Protein AF-A0A953E983-F1 (afdb_monomer)

Mean predicted aligned error: 3.06 Å

Secondary structure (DSSP, 8-state):
----SHHHHH-PPEEEEETTE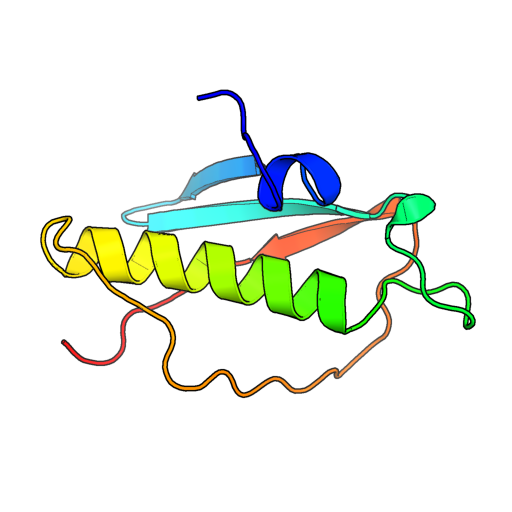EEEEEE--GGGB-TTSSB-HHHHHHHHHHHHHHHHHHHTTT-----S-------SPPPTTPEEEE-------

Nearest PDB structures (foldseek):
  4ord-assembly1_A  TM=8.673E-01  e=3.327E-04  Danio rerio
  3f5o-assembly1_B  TM=8.608E-01  e=5.810E-04  Homo sapiens
  2h4u-assembly1_A  TM=8.657E-01  e=6.229E-04  Homo sapiens
  2pim-as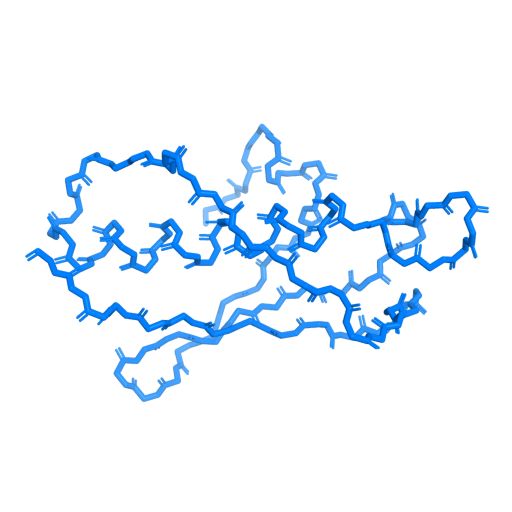sembly1_A  TM=8.204E-01  e=2.183E-03  Cupriavidus pinatubonensis JMP134
  2h4u-assembly1_D  TM=8.630E-01  e=2.690E-03  Homo sapiens

Sequence (93 aa):
MDAEGYPALIGPFFAKREGEGWRYGFLAEPRHRNAGGVVHGGMLMSFADDVLGITVWTAAGRKPCTTVQLNTQFIAPVRVGDFVEGRAEVLRT

Radius of gyration: 13.68 Å; Cα contacts (8 Å, |Δi|>4): 109; chains: 1; bounding box: 36×31×34 Å

Structure (mmCIF, N/CA/C/O backbone):
data_AF-A0A953E983-F1
#
_entry.id   AF-A0A953E983-F1
#
loop_
_atom_site.group_PDB
_atom_site.id
_atom_site.type_symbol
_atom_site.label_atom_id
_atom_site.label_alt_id
_atom_site.label_comp_id
_atom_site.label_asym_id
_atom_site.label_entity_id
_atom_site.label_seq_id
_atom_site.pdbx_PDB_ins_code
_atom_site.Cartn_x
_atom_site.Cartn_y
_atom_site.Cartn_z
_atom_site.occupancy
_atom_site.B_iso_or_equiv
_atom_site.auth_seq_id
_atom_site.auth_comp_id
_atom_site.auth_asym_id
_atom_site.auth_atom_id
_atom_site.pdbx_PDB_model_num
ATOM 1 N N . MET A 1 1 ? -7.437 16.112 0.849 1.00 46.03 1 MET A N 1
ATOM 2 C CA . MET A 1 1 ? -6.294 16.538 1.671 1.00 46.03 1 MET A CA 1
ATOM 3 C C . MET A 1 1 ? -5.087 16.154 0.862 1.00 46.03 1 MET A C 1
ATOM 5 O O . MET A 1 1 ? -4.986 14.983 0.511 1.00 46.03 1 MET A O 1
ATOM 9 N N . ASP A 1 2 ? -4.290 17.131 0.456 1.00 58.16 2 ASP A N 1
ATOM 10 C CA . ASP A 1 2 ? -3.061 16.837 -0.269 1.00 58.16 2 ASP A CA 1
ATOM 11 C C . ASP A 1 2 ? -2.164 16.008 0.651 1.00 58.16 2 ASP A C 1
ATOM 13 O O . ASP A 1 2 ? -2.052 16.291 1.846 1.00 58.16 2 ASP A O 1
ATOM 17 N N . ALA A 1 3 ? -1.637 14.903 0.130 1.00 70.00 3 ALA A N 1
ATOM 18 C CA . ALA A 1 3 ? -0.755 14.049 0.905 1.00 70.00 3 ALA A CA 1
ATOM 19 C C . ALA A 1 3 ? 0.572 14.786 1.122 1.00 70.00 3 ALA A C 1
ATOM 21 O O . ALA A 1 3 ? 1.153 15.307 0.171 1.00 70.00 3 ALA A O 1
ATOM 22 N N . GLU A 1 4 ? 1.064 14.798 2.359 1.00 84.12 4 GLU A N 1
ATOM 23 C CA . GLU A 1 4 ? 2.394 15.295 2.718 1.00 84.12 4 GLU A CA 1
ATOM 24 C C . GLU A 1 4 ? 3.268 14.138 3.224 1.00 84.12 4 GLU A C 1
ATOM 26 O O . GLU A 1 4 ? 2.768 13.093 3.647 1.00 84.12 4 GLU A O 1
ATOM 31 N N . GLY A 1 5 ? 4.591 14.307 3.184 1.00 91.12 5 GLY A N 1
ATOM 32 C CA . GLY A 1 5 ? 5.531 13.299 3.676 1.00 91.12 5 GLY A CA 1
ATOM 33 C C . GLY A 1 5 ? 5.564 12.027 2.823 1.00 91.12 5 GLY A C 1
ATOM 34 O O . GLY A 1 5 ? 5.493 12.079 1.596 1.00 91.12 5 GLY A O 1
ATOM 35 N N . TYR A 1 6 ? 5.718 10.867 3.466 1.00 93.00 6 TYR A N 1
ATOM 36 C CA . TYR A 1 6 ? 5.939 9.597 2.767 1.00 93.00 6 TYR A CA 1
ATOM 37 C C . TYR A 1 6 ? 4.808 9.201 1.793 1.00 93.00 6 TYR A C 1
ATOM 39 O O . TYR A 1 6 ? 5.134 8.878 0.650 1.00 93.00 6 TYR A O 1
ATOM 47 N N . PRO A 1 7 ? 3.506 9.308 2.138 1.00 90.00 7 PRO A N 1
ATOM 48 C CA . PRO A 1 7 ? 2.419 9.038 1.190 1.00 90.00 7 PRO A CA 1
ATOM 49 C C . PRO A 1 7 ? 2.442 9.931 -0.057 1.00 90.00 7 PRO A C 1
ATOM 51 O O . PRO A 1 7 ? 2.021 9.493 -1.122 1.00 90.00 7 PRO A O 1
ATOM 54 N N . ALA A 1 8 ? 2.985 11.150 0.023 1.00 91.56 8 ALA A N 1
ATOM 55 C CA . ALA A 1 8 ? 3.171 12.012 -1.149 1.00 91.56 8 ALA A CA 1
ATOM 56 C C . ALA A 1 8 ? 4.242 11.468 -2.112 1.00 91.56 8 ALA A C 1
ATOM 58 O O . ALA A 1 8 ? 4.140 11.637 -3.325 1.00 91.56 8 ALA A O 1
ATOM 59 N N . LEU A 1 9 ? 5.266 10.791 -1.576 1.00 94.62 9 LEU A N 1
ATOM 60 C CA . LEU A 1 9 ? 6.367 10.210 -2.351 1.00 94.62 9 LEU A CA 1
ATOM 61 C C . LEU A 1 9 ? 5.964 8.929 -3.088 1.00 94.62 9 LEU A C 1
ATOM 63 O O . LEU A 1 9 ? 6.582 8.596 -4.103 1.00 94.62 9 LEU A O 1
ATOM 67 N N . ILE A 1 10 ? 4.957 8.213 -2.580 1.00 95.69 10 ILE A N 1
ATOM 68 C CA . ILE A 1 10 ? 4.543 6.896 -3.087 1.00 95.69 10 ILE A CA 1
ATOM 69 C C . ILE A 1 10 ? 3.114 6.857 -3.650 1.00 95.69 10 ILE A C 1
ATOM 71 O O . ILE A 1 10 ? 2.777 5.960 -4.410 1.00 95.69 10 ILE A O 1
ATOM 75 N N . GLY A 1 11 ? 2.265 7.824 -3.302 1.00 94.38 11 GLY A N 1
ATOM 76 C CA . GLY A 1 11 ? 0.929 8.000 -3.871 1.00 94.38 11 GLY A CA 1
ATOM 77 C C . GLY A 1 11 ? 0.984 8.594 -5.283 1.00 94.38 11 GLY A C 1
ATOM 78 O O . GLY A 1 11 ? 2.069 8.675 -5.840 1.00 94.38 11 GLY A O 1
ATOM 79 N N . PRO A 1 12 ? -0.128 9.067 -5.868 1.00 94.75 12 PRO A N 1
ATOM 80 C CA . PRO A 1 12 ? -1.394 9.312 -5.196 1.00 94.75 12 PRO A CA 1
ATOM 81 C C . PRO A 1 12 ? -2.142 8.017 -4.887 1.00 94.75 12 PRO A C 1
ATOM 83 O O . PRO A 1 12 ? -2.196 7.096 -5.702 1.00 94.75 12 PRO A O 1
ATOM 86 N N . PHE A 1 13 ? -2.750 7.980 -3.704 1.00 95.56 13 PHE A N 1
ATOM 87 C CA . PHE A 1 13 ? -3.728 6.963 -3.344 1.00 95.56 13 PHE A CA 1
ATOM 88 C C . PHE A 1 13 ? -5.129 7.516 -3.555 1.00 95.56 13 PHE A C 1
ATOM 90 O O . PHE A 1 13 ? -5.440 8.656 -3.209 1.00 95.56 13 PHE A O 1
ATOM 97 N N . PHE A 1 14 ? -5.976 6.689 -4.146 1.00 96.19 14 PHE A N 1
ATOM 98 C CA . PHE A 1 14 ? -7.370 6.979 -4.409 1.00 96.19 14 PHE A CA 1
ATOM 99 C C . PHE A 1 14 ? -8.226 6.261 -3.377 1.00 96.19 14 PHE A C 1
ATOM 101 O O . PHE A 1 14 ? -7.918 5.139 -2.982 1.00 96.19 14 PHE A O 1
ATOM 108 N N . ALA A 1 15 ? -9.329 6.887 -2.982 1.00 95.25 15 ALA A N 1
ATOM 109 C CA . ALA A 1 15 ? -10.340 6.275 -2.138 1.00 95.25 15 ALA A CA 1
ATOM 110 C C . ALA A 1 15 ? -11.719 6.513 -2.752 1.00 95.25 15 ALA A C 1
ATOM 112 O O . ALA A 1 15 ? -12.050 7.623 -3.172 1.00 95.25 15 ALA A O 1
ATOM 113 N N . LYS A 1 16 ? -12.539 5.466 -2.786 1.00 95.69 16 LYS A N 1
ATOM 114 C CA . LYS A 1 16 ? -13.931 5.515 -3.225 1.00 95.69 16 LYS A CA 1
ATOM 115 C C . LYS A 1 16 ? -14.798 4.824 -2.183 1.00 95.69 16 LYS A C 1
ATOM 117 O O . LYS A 1 16 ? -14.471 3.729 -1.731 1.00 95.69 16 LYS A O 1
ATOM 122 N N . ARG A 1 17 ? -15.918 5.449 -1.819 1.00 94.12 17 ARG A N 1
ATOM 123 C CA . ARG A 1 17 ? -16.911 4.819 -0.943 1.00 94.12 17 ARG A CA 1
ATOM 124 C C . ARG A 1 17 ? -17.459 3.560 -1.624 1.00 94.12 17 ARG A C 1
ATOM 126 O O . ARG A 1 17 ? -17.852 3.620 -2.790 1.00 94.12 17 ARG A O 1
ATOM 133 N N . GLU A 1 18 ? -17.494 2.446 -0.905 1.00 92.81 18 GLU A N 1
ATOM 134 C CA . GLU A 1 18 ? -18.031 1.172 -1.391 1.00 92.81 18 GLU A CA 1
ATOM 135 C C . GLU A 1 18 ? -18.858 0.533 -0.267 1.00 92.81 18 GLU A C 1
ATOM 137 O O . GLU A 1 18 ? -18.312 0.034 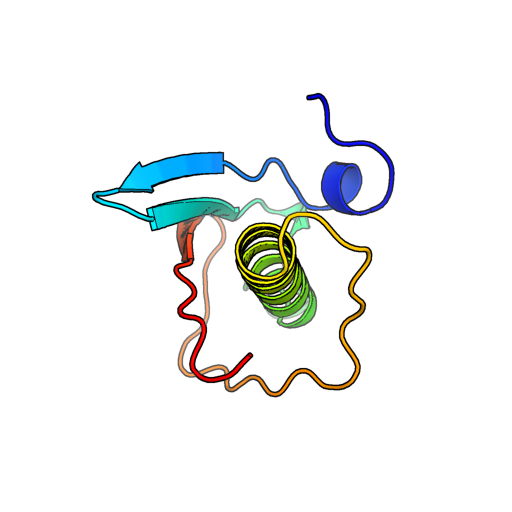0.714 1.00 92.81 18 GLU A O 1
ATOM 142 N N . GLY A 1 19 ? -20.189 0.610 -0.380 1.00 89.25 19 GLY A N 1
ATOM 143 C CA . GLY A 1 19 ? -21.098 0.208 0.696 1.00 89.25 19 GLY A CA 1
ATOM 144 C C . GLY A 1 19 ? -20.868 1.022 1.974 1.00 89.25 19 GLY A C 1
ATOM 145 O O . GLY A 1 19 ? -20.768 2.249 1.925 1.00 89.25 19 GLY A O 1
ATOM 146 N N . GLU A 1 20 ? -20.763 0.329 3.106 1.00 84.69 20 GLU A N 1
ATOM 147 C CA . GLU A 1 20 ? -20.431 0.931 4.407 1.00 84.69 20 GLU A CA 1
ATOM 148 C C . GLU A 1 20 ? -18.925 1.201 4.583 1.00 84.69 20 GLU A C 1
ATOM 150 O O . GLU A 1 20 ? -18.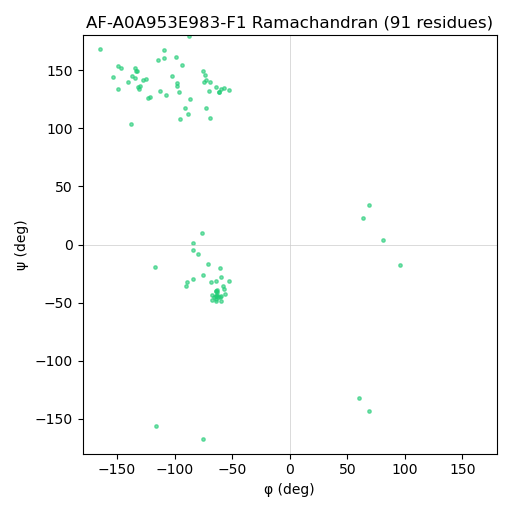520 1.860 5.540 1.00 84.69 20 GLU A O 1
ATOM 155 N N . GLY A 1 21 ? -18.092 0.726 3.652 1.00 88.50 21 GLY A N 1
ATOM 156 C CA . GLY A 1 21 ? -16.640 0.833 3.708 1.00 88.50 21 GLY A CA 1
ATOM 157 C C . GLY A 1 21 ? -16.036 1.682 2.591 1.00 88.50 21 GLY A C 1
ATOM 158 O O . GLY A 1 21 ? -16.664 2.564 1.991 1.00 88.50 21 GLY A O 1
ATOM 159 N N . TRP A 1 22 ? -14.767 1.397 2.318 1.00 94.50 22 TRP A N 1
ATOM 160 C CA . TRP A 1 22 ? -13.962 2.088 1.321 1.00 94.50 22 TRP A CA 1
ATOM 161 C C . TRP A 1 22 ? -13.184 1.090 0.476 1.00 94.50 22 TRP A C 1
ATOM 163 O O . TRP A 1 22 ? -12.664 0.091 0.973 1.00 94.50 22 TRP A O 1
ATOM 173 N N . ARG A 1 23 ? -13.069 1.416 -0.806 1.00 96.81 23 ARG A N 1
ATOM 174 C CA . ARG A 1 23 ? -12.138 0.798 -1.738 1.00 96.81 23 ARG A CA 1
ATOM 175 C C . ARG A 1 23 ? -11.038 1.798 -2.027 1.00 96.81 23 ARG A C 1
ATOM 177 O O . ARG A 1 23 ? -11.320 2.942 -2.391 1.00 96.81 23 ARG A O 1
ATOM 184 N N . TYR A 1 24 ? -9.803 1.356 -1.881 1.00 97.31 24 TYR A N 1
ATOM 185 C CA . TYR A 1 24 ? -8.626 2.171 -2.130 1.00 97.31 24 TYR A CA 1
ATOM 186 C C . TYR A 1 24 ? -7.924 1.698 -3.392 1.00 97.31 24 TYR A C 1
ATOM 188 O O . TYR A 1 24 ? -8.115 0.557 -3.815 1.00 97.31 24 TYR A O 1
ATOM 196 N N . GLY A 1 25 ? -7.086 2.542 -3.980 1.00 97.81 25 GLY A N 1
ATOM 197 C CA . GLY A 1 25 ? -6.252 2.112 -5.091 1.00 97.81 25 GLY A CA 1
ATOM 198 C C . GLY A 1 25 ? -5.104 3.047 -5.411 1.00 97.81 25 GLY A C 1
ATOM 199 O O . GLY A 1 25 ? -5.059 4.180 -4.938 1.00 97.81 25 GLY A O 1
ATOM 200 N N . PHE A 1 26 ? -4.190 2.569 -6.245 1.00 98.25 26 PHE A N 1
ATOM 201 C CA . PHE A 1 26 ? -3.128 3.373 -6.836 1.00 98.25 26 PHE A CA 1
ATOM 202 C C . PHE A 1 26 ? -2.804 2.867 -8.243 1.00 98.25 26 PHE A C 1
ATOM 204 O O . PHE A 1 26 ? -2.976 1.685 -8.551 1.00 98.25 26 PHE A O 1
ATOM 211 N N . LEU A 1 27 ? -2.320 3.766 -9.100 1.00 98.31 27 LEU A N 1
ATOM 212 C CA . LEU A 1 27 ? -1.780 3.395 -10.404 1.00 98.31 27 LEU A CA 1
ATOM 213 C C . LEU A 1 27 ? -0.296 3.044 -10.253 1.00 98.31 27 LEU A C 1
ATOM 215 O O . LEU A 1 27 ? 0.492 3.839 -9.739 1.00 98.31 27 LEU A O 1
ATOM 219 N N . ALA A 1 28 ? 0.105 1.854 -10.693 1.00 98.38 28 ALA A N 1
ATOM 220 C CA . ALA A 1 28 ? 1.501 1.447 -10.659 1.00 98.38 28 ALA A CA 1
ATOM 221 C C . ALA A 1 28 ? 2.328 2.257 -11.672 1.00 98.38 28 ALA A C 1
ATOM 223 O O . ALA A 1 28 ? 2.231 2.058 -12.880 1.00 98.38 28 ALA A O 1
ATOM 224 N N . GLU A 1 29 ? 3.180 3.154 -11.185 1.00 98.25 29 GLU A N 1
ATOM 225 C CA . GLU A 1 29 ? 4.044 3.996 -12.012 1.00 98.25 29 GLU A CA 1
ATOM 226 C C . GLU A 1 29 ? 5.476 3.445 -12.108 1.00 98.25 29 GLU A C 1
ATOM 228 O O . GLU A 1 29 ? 5.910 2.682 -11.239 1.00 98.25 29 GLU A O 1
ATOM 233 N N . PRO A 1 30 ? 6.278 3.871 -13.105 1.00 97.94 30 PRO A N 1
ATOM 234 C CA . PRO A 1 30 ? 7.677 3.460 -13.225 1.00 97.94 30 PRO A CA 1
ATOM 235 C C . PRO A 1 30 ? 8.523 3.686 -11.965 1.00 97.94 30 PRO A C 1
ATOM 237 O O . PRO A 1 30 ? 9.435 2.906 -11.705 1.00 97.94 30 PRO A O 1
ATOM 240 N N . ARG A 1 31 ? 8.225 4.713 -11.158 1.00 97.25 31 ARG A N 1
ATOM 241 C CA . ARG A 1 31 ? 8.925 4.973 -9.886 1.00 97.25 31 ARG A CA 1
ATOM 242 C C . ARG A 1 31 ? 8.612 3.959 -8.781 1.00 97.25 31 ARG A C 1
ATOM 244 O O . ARG A 1 31 ? 9.365 3.871 -7.822 1.00 97.25 31 ARG A O 1
ATOM 251 N N . HIS A 1 32 ? 7.540 3.178 -8.915 1.00 98.44 32 HIS A N 1
ATOM 252 C CA . HIS A 1 32 ? 7.153 2.146 -7.948 1.00 98.44 32 HIS A CA 1
ATOM 253 C C . HIS A 1 32 ? 7.883 0.815 -8.169 1.00 98.44 32 HIS A C 1
ATOM 255 O O . HIS A 1 32 ? 7.696 -0.123 -7.393 1.00 98.44 32 HIS A O 1
ATOM 261 N N . ARG A 1 33 ? 8.684 0.689 -9.234 1.00 97.94 33 ARG A N 1
ATOM 262 C CA . ARG A 1 33 ? 9.321 -0.578 -9.607 1.00 97.94 33 ARG A CA 1
ATOM 263 C C . ARG A 1 33 ? 10.510 -0.934 -8.713 1.00 97.94 33 ARG A C 1
ATOM 265 O O . ARG A 1 33 ? 11.256 -0.070 -8.263 1.00 97.94 33 ARG A O 1
ATOM 272 N N . ASN A 1 34 ? 10.739 -2.228 -8.536 1.00 97.62 34 ASN A N 1
ATOM 273 C CA . ASN A 1 34 ? 11.999 -2.771 -8.042 1.00 97.62 34 ASN A CA 1
ATOM 274 C C . ASN A 1 34 ? 12.990 -3.030 -9.193 1.00 97.62 34 ASN A C 1
ATOM 276 O O . ASN A 1 34 ? 12.679 -2.840 -10.372 1.00 97.62 34 ASN A O 1
ATOM 280 N N . ALA A 1 35 ? 14.186 -3.516 -8.850 1.00 96.62 35 ALA A N 1
ATOM 281 C CA . ALA A 1 35 ? 15.219 -3.884 -9.821 1.00 96.62 35 ALA A CA 1
ATOM 282 C C . ALA A 1 35 ? 14.786 -4.994 -10.806 1.00 96.62 35 ALA A C 1
ATOM 284 O O . ALA A 1 35 ? 15.353 -5.099 -11.888 1.00 96.62 35 ALA A O 1
ATOM 285 N 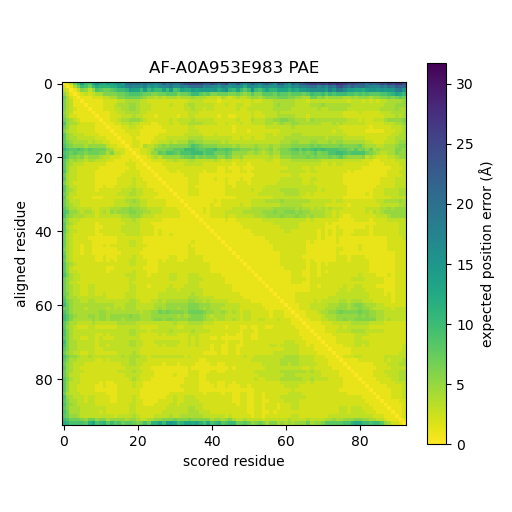N . GLY A 1 36 ? 13.764 -5.786 -10.464 1.00 95.81 36 GLY A N 1
ATOM 286 C CA . GLY A 1 36 ? 13.171 -6.812 -11.326 1.00 95.81 36 GLY A CA 1
ATOM 287 C C . GLY A 1 36 ? 12.113 -6.289 -12.305 1.00 95.81 36 GLY A C 1
ATOM 288 O O . GLY A 1 36 ? 11.529 -7.080 -13.038 1.00 95.81 36 GLY A O 1
ATOM 289 N N . GLY A 1 37 ? 11.838 -4.979 -12.327 1.00 95.62 37 GLY A N 1
ATOM 290 C CA . GLY A 1 37 ? 10.920 -4.355 -13.289 1.00 95.62 37 GLY A CA 1
ATOM 291 C C . GLY A 1 37 ? 9.428 -4.477 -12.954 1.00 95.62 37 GLY A C 1
ATOM 292 O O . GLY A 1 37 ? 8.596 -4.009 -13.727 1.00 95.62 37 GLY A O 1
ATOM 293 N N . VAL A 1 38 ? 9.086 -5.053 -11.802 1.00 98.44 38 VAL A N 1
ATOM 294 C CA . VAL A 1 38 ? 7.718 -5.125 -11.255 1.00 98.44 38 VAL A CA 1
ATOM 295 C C . VAL A 1 38 ? 7.605 -4.207 -10.042 1.00 98.44 38 VAL A C 1
ATOM 297 O O . VAL A 1 38 ? 8.621 -3.731 -9.538 1.00 98.44 38 VAL A O 1
ATOM 300 N N . VAL A 1 39 ? 6.397 -3.932 -9.552 1.00 98.50 39 VAL A N 1
ATOM 301 C CA . VAL A 1 39 ? 6.212 -3.083 -8.364 1.00 98.50 39 VAL A CA 1
ATOM 302 C C . VAL A 1 39 ? 6.982 -3.653 -7.166 1.00 98.50 39 VAL A C 1
ATOM 304 O O . VAL A 1 39 ? 6.957 -4.854 -6.895 1.00 98.50 39 VAL A O 1
ATOM 307 N N . HIS A 1 40 ? 7.694 -2.784 -6.449 1.00 98.50 40 HIS A N 1
ATOM 308 C CA . HIS A 1 40 ? 8.462 -3.149 -5.267 1.00 98.50 40 HIS A CA 1
ATOM 309 C C . HIS A 1 40 ? 7.537 -3.659 -4.155 1.00 98.50 40 HIS A C 1
ATOM 311 O O . HIS A 1 40 ? 6.529 -3.030 -3.849 1.00 98.50 40 HIS A O 1
ATOM 317 N N . GLY A 1 41 ? 7.898 -4.760 -3.488 1.00 98.12 41 GLY A N 1
ATOM 318 C CA . GLY A 1 41 ? 7.077 -5.316 -2.402 1.00 98.12 41 GLY A CA 1
ATOM 319 C C . GLY A 1 41 ? 6.819 -4.305 -1.279 1.00 98.12 41 GLY A C 1
ATOM 320 O O . GLY A 1 41 ? 5.702 -4.191 -0.795 1.00 98.12 41 GLY A O 1
ATOM 321 N N . GLY A 1 42 ? 7.822 -3.484 -0.953 1.00 98.12 42 GLY A N 1
ATOM 322 C CA . GLY A 1 42 ? 7.682 -2.357 -0.024 1.00 98.12 42 GLY A CA 1
ATOM 323 C C . GLY A 1 42 ? 6.622 -1.328 -0.438 1.00 98.12 42 GLY A C 1
ATOM 324 O O . GLY A 1 42 ? 5.903 -0.853 0.424 1.00 98.12 42 GLY A O 1
ATOM 325 N N . MET A 1 43 ? 6.447 -1.050 -1.736 1.00 98.19 43 MET A N 1
ATOM 326 C CA . MET A 1 43 ? 5.372 -0.168 -2.212 1.00 98.19 43 MET A CA 1
ATOM 327 C C . MET A 1 43 ? 3.992 -0.768 -1.909 1.00 98.19 43 MET A C 1
ATOM 329 O O . MET A 1 43 ? 3.112 -0.091 -1.383 1.00 98.19 43 MET A O 1
ATOM 333 N N . LEU A 1 44 ? 3.817 -2.060 -2.210 1.00 98.19 44 LEU A N 1
ATOM 334 C CA . LEU A 1 44 ? 2.573 -2.783 -1.933 1.00 98.19 44 LEU A CA 1
ATOM 335 C C . LEU A 1 44 ? 2.291 -2.868 -0.428 1.00 98.19 44 LEU A C 1
ATOM 337 O O . LEU A 1 44 ? 1.150 -2.695 -0.015 1.00 98.19 44 LEU A O 1
ATOM 341 N N . MET A 1 45 ? 3.324 -3.099 0.386 1.00 98.25 45 MET A N 1
ATOM 342 C CA . MET A 1 45 ? 3.205 -3.109 1.844 1.00 98.25 45 MET A CA 1
ATOM 343 C C . MET A 1 45 ? 2.820 -1.741 2.396 1.00 98.25 45 MET A C 1
ATOM 345 O O . MET A 1 45 ? 1.938 -1.677 3.238 1.00 98.25 45 MET A O 1
ATOM 349 N N . SER A 1 46 ? 3.434 -0.657 1.920 1.00 97.81 46 SER A N 1
ATOM 350 C CA . SER A 1 46 ? 3.084 0.696 2.360 1.00 97.81 46 SER A CA 1
ATOM 351 C C . SER A 1 46 ? 1.659 1.075 1.977 1.00 97.81 46 SER A C 1
ATOM 353 O O . SER A 1 46 ? 0.948 1.659 2.786 1.00 97.81 46 SER A O 1
ATOM 355 N N . PHE A 1 47 ? 1.211 0.694 0.778 1.00 97.88 47 PHE A N 1
ATOM 356 C CA . PHE A 1 47 ? -0.187 0.855 0.390 1.00 97.88 47 PHE A CA 1
ATOM 357 C C . PHE A 1 47 ? -1.125 0.036 1.292 1.00 97.88 47 PHE A C 1
ATOM 359 O O . PHE A 1 47 ? -2.130 0.558 1.765 1.00 97.88 47 PHE A O 1
ATOM 366 N N . ALA A 1 48 ? -0.792 -1.226 1.580 1.00 97.81 48 ALA A N 1
ATOM 367 C CA . ALA A 1 48 ? -1.587 -2.064 2.477 1.00 97.81 48 ALA A CA 1
ATOM 368 C C . ALA A 1 48 ? -1.643 -1.507 3.912 1.00 97.81 48 ALA A C 1
ATOM 370 O O . ALA A 1 48 ? -2.707 -1.530 4.529 1.00 97.81 48 ALA A O 1
ATOM 371 N N . ASP A 1 49 ? -0.524 -0.991 4.425 1.00 97.38 49 ASP A N 1
ATOM 372 C CA . ASP A 1 49 ? -0.430 -0.365 5.746 1.00 97.38 49 ASP A CA 1
ATOM 373 C C . ASP A 1 49 ? -1.300 0.892 5.842 1.00 97.38 49 ASP A C 1
ATOM 375 O O . ASP A 1 49 ? -2.052 1.035 6.800 1.00 97.38 49 ASP A O 1
ATOM 379 N N . ASP A 1 50 ? -1.289 1.754 4.820 1.00 95.31 50 ASP A N 1
ATOM 380 C CA . ASP A 1 50 ? -2.121 2.964 4.790 1.00 95.31 50 ASP A CA 1
ATOM 381 C C . ASP A 1 50 ? -3.622 2.615 4.766 1.00 95.31 50 ASP A C 1
ATOM 383 O O . ASP A 1 50 ? -4.419 3.138 5.550 1.00 95.31 50 ASP A O 1
ATOM 387 N N . VAL A 1 51 ? -4.003 1.634 3.938 1.00 96.25 51 VAL A N 1
ATOM 388 C CA . VAL A 1 51 ? -5.381 1.126 3.848 1.00 96.25 51 VAL A CA 1
ATOM 389 C C . VAL A 1 51 ? -5.860 0.540 5.182 1.00 96.25 51 VAL A C 1
ATOM 391 O O . VAL A 1 51 ? -6.975 0.840 5.627 1.00 96.25 51 VAL A O 1
ATOM 394 N N . LEU A 1 52 ? -5.034 -0.275 5.845 1.00 96.31 52 LEU A N 1
ATOM 395 C CA . LEU A 1 52 ? -5.335 -0.825 7.170 1.00 96.31 52 LEU A CA 1
ATOM 396 C C . LEU A 1 52 ? -5.387 0.275 8.235 1.00 96.31 52 LEU A C 1
ATOM 398 O O . LEU A 1 52 ? -6.334 0.315 9.021 1.00 96.31 52 LEU A O 1
ATOM 402 N N . GLY A 1 53 ? -4.416 1.187 8.234 1.00 94.81 53 GLY A N 1
ATOM 403 C CA . GLY A 1 53 ? -4.284 2.269 9.201 1.00 94.81 53 GLY A CA 1
ATOM 404 C C . GLY A 1 53 ? -5.496 3.193 9.205 1.00 94.81 53 GLY A C 1
ATOM 405 O O . GLY A 1 53 ? -6.087 3.420 10.260 1.00 94.81 53 GLY A O 1
ATOM 406 N N . ILE A 1 54 ? -5.942 3.653 8.031 1.00 93.31 54 ILE A N 1
ATOM 407 C CA . ILE A 1 54 ? -7.142 4.499 7.899 1.00 93.31 54 ILE A CA 1
ATOM 408 C C . ILE A 1 54 ? -8.399 3.747 8.358 1.00 93.31 54 ILE A C 1
ATOM 410 O O . ILE A 1 54 ? -9.269 4.322 9.025 1.00 93.31 54 ILE A O 1
ATOM 414 N N . THR A 1 55 ? -8.496 2.456 8.035 1.00 94.56 55 THR A N 1
ATOM 415 C CA . THR A 1 55 ? -9.649 1.620 8.395 1.00 94.56 55 THR A CA 1
ATOM 416 C C . THR A 1 55 ? -9.731 1.405 9.910 1.00 94.56 55 THR A C 1
ATOM 418 O O . THR A 1 55 ? -10.781 1.647 10.510 1.00 94.56 55 THR A O 1
ATOM 421 N N . VAL A 1 56 ? -8.618 1.043 10.557 1.00 95.75 56 VAL A N 1
ATOM 422 C CA . VAL A 1 56 ? -8.537 0.857 12.016 1.00 95.75 56 VAL A CA 1
ATOM 423 C C . VAL A 1 56 ? -8.709 2.181 12.752 1.00 95.75 56 VAL A C 1
ATOM 425 O O . VAL A 1 56 ? -9.475 2.241 13.710 1.00 95.75 56 VAL A O 1
ATOM 428 N N . TRP A 1 57 ? -8.073 3.260 12.289 1.00 94.88 57 TRP A N 1
ATOM 429 C CA . TRP A 1 57 ? -8.241 4.594 12.867 1.00 94.88 57 TRP A CA 1
ATOM 430 C C . TRP A 1 57 ? -9.711 5.018 12.874 1.00 94.88 57 TRP A C 1
ATOM 432 O O . TRP A 1 57 ? -10.212 5.521 13.881 1.00 94.88 57 TRP A O 1
ATOM 442 N N . THR A 1 58 ? -10.434 4.761 11.782 1.00 93.12 58 THR A N 1
ATOM 443 C CA . THR A 1 58 ? -11.872 5.043 11.699 1.00 93.12 58 THR A CA 1
ATOM 444 C C . THR A 1 58 ? -12.665 4.200 12.702 1.00 93.12 58 THR A C 1
ATOM 446 O O . THR A 1 58 ? -13.450 4.757 13.472 1.00 93.12 58 THR A O 1
ATOM 449 N N . ALA A 1 59 ? -12.424 2.886 12.751 1.00 93.38 59 ALA A N 1
ATOM 450 C CA . ALA A 1 59 ? -13.106 1.969 13.668 1.00 93.38 59 ALA A CA 1
ATOM 451 C C . ALA A 1 59 ? -12.809 2.256 15.153 1.00 93.38 59 ALA A C 1
ATOM 453 O O . ALA A 1 59 ? -13.682 2.108 16.003 1.00 93.38 59 ALA A O 1
ATOM 454 N N . ALA A 1 60 ? -11.611 2.753 15.468 1.00 94.88 60 ALA A N 1
ATOM 455 C CA . ALA A 1 60 ? -11.197 3.145 16.815 1.00 94.88 60 ALA A CA 1
ATOM 456 C C . ALA A 1 60 ? -11.787 4.495 17.277 1.00 94.88 60 ALA A C 1
ATOM 458 O O . ALA A 1 60 ? -11.358 5.050 18.294 1.00 94.88 60 ALA A O 1
ATOM 459 N N . GLY A 1 61 ? -12.739 5.070 16.533 1.00 94.94 61 GLY A N 1
ATOM 460 C CA . GLY A 1 61 ? -13.303 6.385 16.833 1.00 94.94 61 GLY A CA 1
ATOM 461 C C . GLY A 1 61 ? -12.294 7.513 16.619 1.00 94.94 61 GLY A C 1
ATOM 462 O O . GLY A 1 61 ? -12.297 8.491 17.364 1.00 94.94 61 GLY A O 1
ATOM 463 N N . ARG A 1 62 ? -11.414 7.367 15.620 1.00 94.19 62 ARG A N 1
ATOM 464 C CA . ARG A 1 62 ? -10.379 8.341 15.231 1.00 94.19 62 ARG A CA 1
ATOM 465 C C . ARG A 1 62 ? -9.326 8.600 16.313 1.00 94.19 62 ARG A C 1
ATOM 467 O O . ARG A 1 62 ? -8.669 9.642 16.309 1.00 94.19 62 ARG A O 1
ATOM 474 N N . LYS A 1 63 ? -9.147 7.6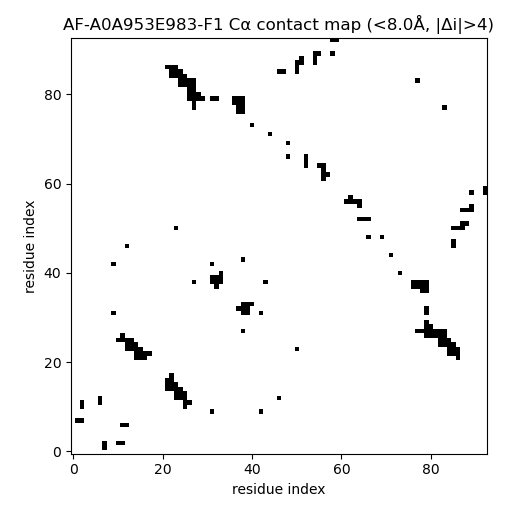51 17.234 1.00 94.69 63 LYS A N 1
ATOM 475 C CA . LYS A 1 63 ? -8.053 7.667 18.213 1.00 94.69 63 LYS A CA 1
ATOM 476 C C . LYS A 1 63 ? -6.728 7.325 17.524 1.00 94.69 63 LYS A C 1
ATOM 478 O O . LYS A 1 63 ? -6.742 6.508 16.607 1.00 94.69 63 LYS A O 1
ATOM 483 N N . PRO A 1 64 ? -5.591 7.902 17.950 1.00 93.75 64 PRO A N 1
ATOM 484 C CA . PRO A 1 64 ? -4.286 7.541 17.405 1.00 93.75 64 PRO A CA 1
ATOM 485 C C . PRO A 1 64 ? -4.046 6.028 17.458 1.00 93.75 64 PRO A C 1
ATOM 487 O O . PRO A 1 64 ? -4.289 5.390 18.482 1.00 93.75 64 PRO A O 1
ATOM 490 N N . CYS A 1 65 ? -3.579 5.459 16.352 1.00 93.69 65 CYS A N 1
ATOM 491 C CA . CYS A 1 65 ? -3.237 4.047 16.210 1.00 93.69 65 CYS A CA 1
ATOM 492 C C . CYS A 1 65 ? -1.888 3.949 15.497 1.00 93.69 65 CYS A C 1
ATOM 494 O O . CYS A 1 65 ? -1.533 4.838 14.725 1.00 93.69 65 CYS A O 1
ATOM 496 N N . THR A 1 66 ? -1.142 2.879 15.758 1.00 95.69 66 THR A N 1
ATOM 497 C CA . THR A 1 66 ? 0.120 2.602 15.068 1.00 95.69 66 THR A CA 1
ATOM 498 C C . THR A 1 66 ? 0.199 1.1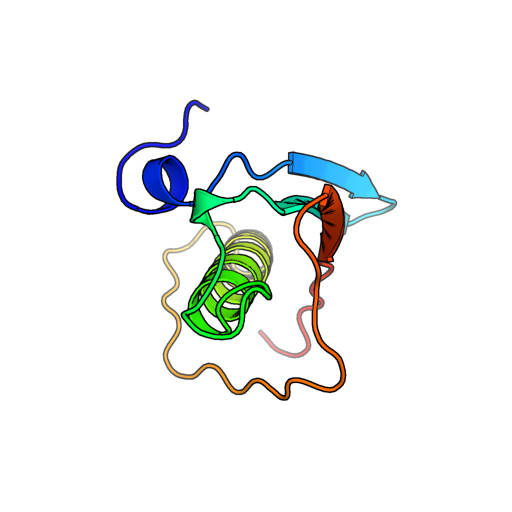28 14.707 1.00 95.69 66 THR A C 1
ATOM 500 O O . THR A 1 66 ? -0.275 0.273 15.463 1.00 95.69 66 THR A O 1
ATOM 503 N N . THR A 1 67 ? 0.797 0.826 13.560 1.00 96.75 67 THR A N 1
ATOM 504 C CA . THR A 1 67 ? 1.043 -0.550 13.137 1.00 96.75 67 THR A CA 1
ATOM 505 C C . THR A 1 67 ? 2.162 -1.145 13.985 1.00 96.75 67 THR A C 1
ATOM 507 O O . THR A 1 67 ? 3.298 -0.680 13.958 1.00 96.75 67 THR A O 1
ATOM 510 N N . VAL A 1 68 ? 1.849 -2.197 14.746 1.00 97.81 68 VAL A N 1
ATOM 511 C CA . VAL A 1 68 ? 2.844 -2.939 15.546 1.00 97.81 68 VAL A CA 1
ATOM 512 C C . VAL A 1 68 ? 3.458 -4.083 14.736 1.00 97.81 68 VAL A C 1
ATOM 514 O O . VAL A 1 68 ? 4.641 -4.384 14.871 1.00 97.81 68 VAL A O 1
ATOM 517 N N . GLN A 1 69 ? 2.659 -4.723 13.881 1.00 97.81 69 GLN A N 1
ATOM 518 C CA . GLN A 1 69 ? 3.083 -5.827 13.029 1.00 97.81 69 GLN A CA 1
ATOM 519 C C . GLN A 1 69 ? 2.271 -5.817 11.733 1.00 97.81 69 GLN A C 1
ATOM 521 O O . GLN A 1 69 ? 1.044 -5.755 11.775 1.00 97.81 69 GLN A O 1
ATOM 526 N N . LEU A 1 70 ? 2.954 -5.978 10.599 1.00 97.88 70 LEU A N 1
ATOM 527 C CA . LEU A 1 70 ? 2.343 -6.235 9.299 1.00 97.88 70 LEU A CA 1
ATOM 528 C C . LEU A 1 70 ? 2.910 -7.542 8.736 1.00 97.88 70 LEU A C 1
ATOM 530 O O . LEU A 1 70 ? 4.124 -7.713 8.651 1.00 97.88 70 LEU A O 1
ATOM 534 N N . ASN A 1 71 ? 2.030 -8.473 8.371 1.00 97.94 71 ASN A N 1
ATOM 535 C CA . ASN A 1 71 ? 2.397 -9.699 7.666 1.00 97.94 71 ASN A CA 1
ATOM 536 C C . ASN A 1 71 ? 1.804 -9.642 6.255 1.00 97.94 71 ASN A C 1
ATOM 538 O O . ASN A 1 71 ? 0.634 -9.304 6.088 1.00 97.94 71 ASN A O 1
ATOM 542 N N . THR A 1 72 ? 2.611 -9.940 5.240 1.00 97.38 72 THR A N 1
ATOM 543 C CA . THR A 1 72 ? 2.214 -9.840 3.833 1.00 97.38 72 THR A CA 1
ATOM 544 C C . THR A 1 72 ? 2.777 -11.016 3.049 1.00 97.38 72 THR A C 1
ATOM 546 O O . THR A 1 72 ? 3.925 -11.412 3.246 1.00 97.38 72 THR A O 1
ATOM 549 N N . GLN A 1 73 ? 1.974 -11.553 2.132 1.00 98.06 73 GLN A N 1
ATOM 550 C CA . GLN A 1 73 ? 2.376 -12.592 1.189 1.00 98.06 73 GLN A CA 1
ATOM 551 C C . GLN A 1 73 ? 2.169 -12.074 -0.236 1.00 98.06 73 GLN A C 1
ATOM 553 O O . GLN A 1 73 ? 1.080 -11.619 -0.582 1.00 98.06 73 GLN A O 1
ATOM 558 N N . PHE A 1 74 ? 3.207 -12.141 -1.070 1.00 97.06 74 PHE A N 1
ATOM 559 C CA . PHE A 1 74 ? 3.132 -11.731 -2.473 1.00 97.06 74 PHE A CA 1
ATOM 560 C C . PHE A 1 74 ? 2.859 -12.953 -3.349 1.00 97.06 74 PHE A C 1
ATOM 562 O O . PHE A 1 74 ? 3.733 -13.799 -3.522 1.00 97.06 74 PHE A O 1
ATOM 569 N N . ILE A 1 75 ? 1.643 -13.047 -3.889 1.00 97.62 75 ILE A N 1
ATOM 570 C CA . ILE A 1 75 ? 1.196 -14.218 -4.663 1.00 97.62 75 ILE A CA 1
ATOM 571 C C . ILE A 1 75 ? 1.526 -14.081 -6.157 1.00 97.62 75 ILE A C 1
ATOM 573 O O . ILE A 1 75 ? 1.798 -15.073 -6.829 1.00 97.62 75 ILE A O 1
ATOM 577 N N . ALA A 1 76 ? 1.522 -12.855 -6.685 1.00 97.75 76 ALA A N 1
ATOM 578 C CA . ALA A 1 76 ? 1.795 -12.561 -8.089 1.00 97.75 76 ALA A CA 1
ATOM 579 C C . ALA A 1 76 ? 2.451 -11.175 -8.252 1.00 97.75 76 ALA A C 1
ATOM 581 O O . ALA A 1 76 ? 2.244 -10.301 -7.404 1.00 97.75 76 ALA A O 1
ATOM 582 N N . PRO A 1 77 ? 3.232 -10.949 -9.326 1.00 97.88 77 PRO A N 1
ATOM 583 C CA . PRO A 1 77 ? 3.811 -9.640 -9.605 1.00 97.88 77 PRO A CA 1
ATOM 584 C C . PRO A 1 77 ? 2.754 -8.644 -10.097 1.00 97.88 77 PRO A C 1
ATOM 586 O O . PRO A 1 77 ? 1.920 -8.983 -10.935 1.00 97.88 77 PRO A O 1
ATOM 589 N N . VAL A 1 78 ? 2.872 -7.391 -9.654 1.00 98.50 78 VAL A N 1
ATOM 590 C CA . VAL A 1 78 ? 2.150 -6.240 -10.218 1.00 98.50 78 VAL A CA 1
ATOM 591 C C . VAL A 1 78 ? 3.057 -5.533 -11.221 1.00 98.50 78 VAL A C 1
ATOM 593 O O . VAL A 1 78 ? 4.221 -5.252 -10.919 1.00 98.50 78 VAL A O 1
ATOM 596 N N . ARG A 1 79 ? 2.548 -5.245 -12.418 1.00 98.25 7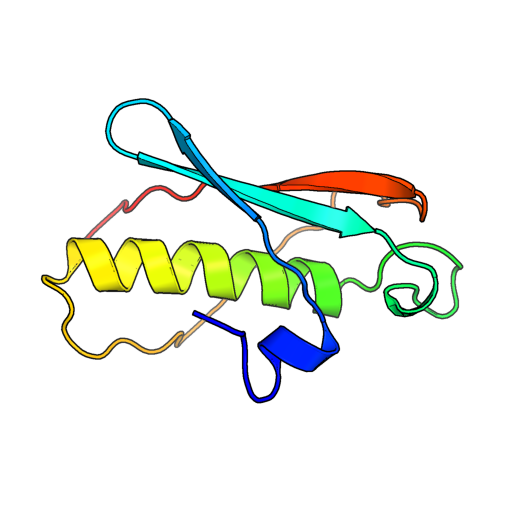9 ARG A N 1
ATOM 597 C CA . ARG A 1 79 ? 3.293 -4.562 -13.479 1.00 98.25 79 ARG A CA 1
ATOM 598 C C . ARG A 1 79 ? 3.045 -3.061 -13.430 1.00 98.25 79 ARG A C 1
ATOM 600 O O . ARG A 1 79 ? 2.016 -2.587 -12.962 1.00 98.25 79 ARG A O 1
ATOM 607 N N . VAL A 1 80 ? 4.008 -2.301 -13.941 1.00 97.94 80 VAL A N 1
ATOM 608 C CA . VAL A 1 80 ? 3.802 -0.872 -14.206 1.00 97.94 80 VAL A CA 1
ATOM 609 C C . VAL A 1 80 ? 2.643 -0.717 -15.195 1.00 97.94 80 VAL A C 1
ATOM 611 O O . VAL A 1 80 ? 2.594 -1.424 -16.199 1.00 97.94 80 VAL A O 1
ATOM 614 N N . GLY A 1 81 ? 1.732 0.209 -14.906 1.00 98.06 81 GLY A N 1
ATOM 615 C CA . GLY A 1 81 ? 0.488 0.431 -15.640 1.00 98.06 81 GLY A CA 1
ATOM 616 C C . GLY A 1 81 ? -0.730 -0.265 -15.031 1.00 98.06 81 GLY A C 1
ATOM 617 O O . GLY A 1 81 ? -1.850 0.147 -15.324 1.00 98.06 81 GLY A O 1
ATOM 618 N N . ASP A 1 82 ? -0.541 -1.258 -14.155 1.00 98.50 82 ASP A N 1
ATOM 619 C CA . ASP A 1 82 ? -1.659 -1.903 -13.467 1.00 98.50 82 ASP A CA 1
ATOM 620 C C . ASP A 1 82 ? -2.295 -0.935 -12.459 1.00 98.50 82 ASP A C 1
ATOM 622 O O . ASP A 1 82 ? -1.604 -0.205 -11.739 1.00 98.50 82 ASP A O 1
ATOM 626 N N . PHE A 1 83 ? -3.624 -0.955 -12.371 1.00 98.31 83 PHE A N 1
ATOM 627 C CA . PHE A 1 83 ? -4.338 -0.311 -11.274 1.00 98.31 83 PHE A CA 1
ATOM 628 C C . PHE A 1 83 ? -4.523 -1.323 -10.144 1.00 98.31 83 PHE A C 1
ATOM 630 O O . PHE A 1 83 ? -5.164 -2.358 -10.326 1.00 98.31 83 PHE A O 1
ATOM 637 N N . VAL A 1 84 ? -3.936 -1.033 -8.986 1.00 98.38 84 VAL A N 1
ATOM 638 C CA . VAL A 1 84 ? -3.990 -1.899 -7.806 1.00 98.38 84 VAL A CA 1
ATOM 639 C C . VAL A 1 84 ? -5.078 -1.405 -6.877 1.00 98.38 84 VAL A C 1
ATOM 641 O O . VAL A 1 84 ? -5.209 -0.203 -6.657 1.00 98.38 84 VAL A O 1
ATOM 644 N N . GLU A 1 85 ? -5.826 -2.336 -6.296 1.00 98.06 85 GLU A N 1
ATOM 645 C CA . GLU A 1 85 ? -6.943 -2.027 -5.413 1.00 98.06 85 GLU A CA 1
ATOM 646 C C . GLU A 1 85 ? -6.793 -2.717 -4.063 1.00 98.06 85 GLU A C 1
ATOM 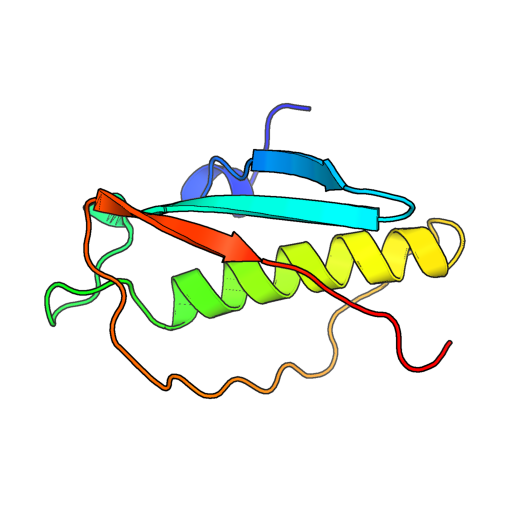648 O O . GLU A 1 85 ? -6.347 -3.860 -3.976 1.00 98.06 85 GLU A O 1
ATOM 653 N N . GLY A 1 86 ? -7.187 -2.009 -3.008 1.00 96.88 86 GLY A N 1
ATOM 654 C CA . GLY A 1 86 ? -7.102 -2.459 -1.627 1.00 96.88 86 GLY A CA 1
ATOM 655 C C . GLY A 1 86 ? -8.444 -2.343 -0.916 1.00 96.88 86 GLY A C 1
ATOM 656 O O . GLY A 1 86 ? -9.190 -1.378 -1.104 1.00 96.88 86 GLY A O 1
ATOM 657 N N . ARG A 1 87 ? -8.734 -3.335 -0.076 1.00 96.56 87 ARG A N 1
ATOM 658 C CA . ARG A 1 87 ? -9.831 -3.335 0.896 1.00 96.56 87 ARG A CA 1
ATOM 659 C C . ARG A 1 87 ? -9.284 -3.820 2.227 1.00 96.56 87 ARG A C 1
ATOM 661 O O . ARG A 1 87 ? -8.378 -4.649 2.246 1.00 96.56 87 ARG A O 1
ATOM 668 N N . ALA A 1 88 ? -9.858 -3.323 3.310 1.00 95.81 88 ALA A N 1
ATOM 669 C CA . ALA A 1 88 ? -9.529 -3.756 4.656 1.00 95.81 88 ALA A CA 1
ATOM 670 C C . ALA A 1 88 ? -10.804 -4.030 5.447 1.00 95.81 88 ALA A C 1
ATOM 672 O O . ALA A 1 88 ? -11.833 -3.386 5.245 1.00 95.81 88 ALA A O 1
ATOM 673 N N . GLU A 1 89 ? -10.694 -4.980 6.365 1.00 94.94 89 GLU A N 1
ATOM 674 C CA . GLU A 1 89 ? -11.741 -5.376 7.295 1.00 94.94 89 GLU A CA 1
ATOM 675 C C . GLU A 1 89 ? -11.148 -5.400 8.705 1.00 94.94 89 GLU A C 1
ATOM 677 O O . GLU A 1 89 ? -10.032 -5.883 8.917 1.00 94.94 89 GLU A O 1
ATOM 682 N N . VAL A 1 90 ? -11.890 -4.867 9.675 1.00 95.12 90 VAL A N 1
ATOM 683 C CA . VAL A 1 90 ? -11.502 -4.929 11.084 1.00 95.12 90 VAL A CA 1
ATOM 684 C C . VAL A 1 90 ? -12.041 -6.218 11.676 1.00 95.12 90 VAL A C 1
ATOM 686 O O . VAL A 1 90 ? -13.244 -6.378 11.839 1.00 95.12 90 VAL A O 1
ATOM 689 N N . LEU A 1 91 ? -11.136 -7.126 12.032 1.00 95.69 91 LEU A N 1
ATOM 690 C CA . LEU A 1 91 ? -11.518 -8.421 12.597 1.00 95.69 91 LEU A CA 1
ATOM 691 C C . LEU A 1 91 ? -11.779 -8.354 14.109 1.00 95.69 91 LEU A C 1
ATOM 693 O O . LEU A 1 91 ? -12.520 -9.177 14.640 1.00 95.69 91 LEU A O 1
ATOM 697 N N . ARG A 1 92 ? -11.105 -7.436 14.820 1.00 91.88 92 ARG A N 1
ATOM 698 C CA . ARG A 1 92 ? -11.111 -7.309 16.290 1.00 91.88 92 ARG A CA 1
ATOM 699 C C . ARG A 1 92 ? -10.805 -5.863 16.699 1.00 91.88 92 ARG A C 1
ATOM 701 O O . ARG A 1 92 ? -9.964 -5.238 16.055 1.00 91.88 92 ARG A O 1
ATOM 708 N N . THR A 1 93 ? -11.435 -5.378 17.770 1.00 83.94 93 THR A N 1
ATOM 709 C CA . THR A 1 93 ? -11.252 -4.029 18.350 1.00 83.94 93 THR A CA 1
ATOM 710 C C . THR A 1 93 ? -11.014 -4.095 19.844 1.00 83.94 93 THR A C 1
ATOM 712 O O . THR A 1 93 ? -11.722 -4.909 20.482 1.00 83.94 93 THR A O 1
#

Foldseek 3Di:
DQDDDPCNVLDDKDWDDDPPFIKIKGAAAQVQDDPVQFGDPVSVQVVQLVQQLVVVCVVVVNPDDDDPDDDDDDPDTHHHGDMDMDHDDDPDD

pLDDT: mean 94.51, std 7.52, range [46.03, 98.5]

Solvent-accessible surface area (backbone atoms only — not comparable to full-atom values): 5996 Å² total; per-residue (Å²): 128,85,64,67,68,70,58,47,76,72,41,75,73,46,77,42,82,47,88,97,50,58,40,34,33,36,72,35,43,80,88,46,40,36,97,87,66,28,51,26,67,68,56,57,49,52,54,51,47,51,52,42,48,57,52,48,22,55,75,59,72,66,43,93,77,77,89,88,78,88,87,87,80,86,89,72,87,50,49,62,72,39,77,46,75,47,76,70,81,84,90,78,132